Protein AF-H2DL14-F1 (afdb_monomer_lite)

pLDDT: mean 85.04, std 12.96, range [37.72, 96.38]

Structure (mmCIF, N/CA/C/O backbone):
data_AF-H2DL14-F1
#
_entry.id   AF-H2DL14-F1
#
loop_
_atom_site.group_PDB
_atom_site.id
_atom_site.type_symbol
_atom_site.label_atom_id
_atom_site.label_alt_id
_atom_site.label_comp_id
_atom_site.label_asym_id
_atom_site.label_entity_id
_atom_site.label_seq_id
_atom_site.pdbx_PDB_ins_code
_atom_site.Cartn_x
_atom_site.Cartn_y
_atom_site.Cartn_z
_atom_site.occupancy
_atom_site.B_iso_or_equiv
_atom_site.auth_seq_id
_atom_site.auth_comp_id
_atom_site.auth_asym_id
_atom_site.auth_atom_id
_atom_site.pdbx_PDB_model_num
ATOM 1 N N . MET A 1 1 ? -37.046 -3.996 14.262 1.00 37.72 1 MET A N 1
ATOM 2 C CA . MET A 1 1 ? -36.864 -3.381 12.930 1.00 37.72 1 MET A CA 1
ATOM 3 C C . MET A 1 1 ? -35.374 -3.166 12.727 1.00 37.72 1 MET A C 1
ATOM 5 O O . MET A 1 1 ? -34.845 -2.158 13.170 1.00 37.72 1 MET A O 1
ATOM 9 N N . ALA A 1 2 ? -34.679 -4.168 12.187 1.00 39.41 2 ALA A N 1
ATOM 10 C CA . ALA A 1 2 ? -33.264 -4.044 11.854 1.00 39.41 2 ALA A CA 1
ATOM 11 C C . ALA A 1 2 ? -33.164 -3.224 10.565 1.00 39.41 2 ALA A C 1
ATOM 13 O O . ALA A 1 2 ? -33.782 -3.578 9.560 1.00 39.41 2 ALA A O 1
ATOM 14 N N . SER A 1 3 ? -32.478 -2.085 10.639 1.00 42.31 3 SER A N 1
ATOM 15 C CA . SER A 1 3 ? -32.261 -1.216 9.491 1.00 42.31 3 SER A CA 1
ATOM 16 C C . SER A 1 3 ? -31.538 -1.998 8.400 1.00 42.31 3 SER A C 1
ATOM 18 O O . SER A 1 3 ? -30.432 -2.486 8.620 1.00 42.31 3 SER A O 1
ATOM 20 N N . LYS A 1 4 ? -32.156 -2.084 7.220 1.00 43.47 4 LYS A N 1
ATOM 21 C CA . LYS A 1 4 ? -31.470 -2.353 5.954 1.00 43.47 4 LYS A CA 1
ATOM 22 C C . LYS A 1 4 ? -30.590 -1.139 5.614 1.00 43.47 4 LYS A C 1
ATOM 24 O O . LYS A 1 4 ? -30.851 -0.446 4.635 1.00 43.47 4 LYS A O 1
ATOM 29 N N . TYR A 1 5 ? -29.604 -0.838 6.462 1.00 42.19 5 TYR A N 1
ATOM 30 C CA . TYR A 1 5 ? -28.498 0.033 6.081 1.00 42.19 5 TYR A CA 1
ATOM 31 C C . TYR A 1 5 ? -27.717 -0.747 5.022 1.00 42.19 5 TYR A C 1
ATOM 33 O O . TYR A 1 5 ? -27.152 -1.799 5.290 1.00 42.19 5 TYR A O 1
ATOM 41 N N . ASN A 1 6 ? -27.886 -0.273 3.798 1.00 54.28 6 ASN A N 1
ATOM 42 C CA . ASN A 1 6 ? -27.720 -0.932 2.515 1.00 54.28 6 ASN A CA 1
ATOM 43 C C . ASN A 1 6 ? -26.296 -1.480 2.307 1.00 54.28 6 ASN A C 1
ATOM 45 O O . ASN A 1 6 ? -25.347 -0.708 2.195 1.00 54.28 6 ASN A O 1
ATOM 49 N N . ASP A 1 7 ? -26.147 -2.806 2.216 1.00 58.62 7 ASP A N 1
ATOM 50 C CA . ASP A 1 7 ? -24.853 -3.470 1.982 1.00 58.62 7 ASP A CA 1
ATOM 51 C C . ASP A 1 7 ? -24.130 -2.923 0.735 1.00 58.62 7 ASP A C 1
ATOM 53 O O . ASP A 1 7 ? -22.905 -2.815 0.729 1.00 58.62 7 ASP A O 1
ATOM 57 N N . ASN A 1 8 ? -24.879 -2.479 -0.282 1.00 61.00 8 ASN A N 1
ATOM 58 C CA . ASN A 1 8 ? -24.323 -1.857 -1.488 1.00 61.00 8 ASN A CA 1
ATOM 59 C C . ASN A 1 8 ? -23.640 -0.506 -1.221 1.00 61.00 8 ASN A C 1
ATOM 61 O O . ASN A 1 8 ? -22.616 -0.215 -1.837 1.00 61.00 8 ASN A O 1
ATOM 65 N N . ASP A 1 9 ? -24.154 0.301 -0.289 1.00 63.81 9 ASP A N 1
ATOM 66 C CA . ASP A 1 9 ? -23.552 1.601 0.038 1.00 63.81 9 ASP A CA 1
ATOM 67 C C . ASP A 1 9 ? -22.246 1.408 0.825 1.00 63.81 9 ASP A C 1
ATOM 69 O O . ASP A 1 9 ? -21.269 2.122 0.599 1.00 63.81 9 ASP A O 1
ATOM 73 N N . ASN A 1 10 ? -22.188 0.383 1.685 1.00 67.81 10 ASN A N 1
ATOM 74 C CA . ASN A 1 10 ? -20.973 0.011 2.417 1.00 67.81 10 ASN A CA 1
ATOM 75 C C . ASN A 1 10 ? -19.880 -0.537 1.486 1.00 67.81 10 ASN A C 1
ATOM 77 O O . ASN A 1 10 ? -18.701 -0.244 1.692 1.00 67.81 10 ASN A O 1
ATOM 81 N N . ILE A 1 11 ? -20.261 -1.305 0.458 1.00 68.94 11 ILE A N 1
ATOM 82 C CA . ILE A 1 11 ? -19.328 -1.811 -0.558 1.00 68.94 11 ILE A CA 1
ATOM 83 C C . ILE A 1 11 ? -18.742 -0.643 -1.351 1.00 68.94 11 ILE A C 1
ATOM 85 O O . ILE A 1 11 ? -17.527 -0.472 -1.346 1.00 68.94 11 ILE A O 1
ATOM 89 N N . HIS A 1 12 ? -19.574 0.209 -1.956 1.00 71.25 12 HIS A N 1
ATOM 90 C CA . HIS A 1 12 ? -19.084 1.341 -2.751 1.00 71.25 12 HIS A CA 1
ATOM 91 C C . HIS A 1 12 ? -18.212 2.308 -1.940 1.00 71.25 12 HIS A C 1
ATOM 93 O O . HIS A 1 12 ? -17.231 2.848 -2.457 1.00 71.25 12 HIS A O 1
ATOM 99 N N . PHE A 1 13 ? -18.524 2.492 -0.656 1.00 75.44 13 PHE A N 1
ATOM 100 C CA . PHE A 1 13 ? -17.700 3.283 0.248 1.00 75.44 13 PHE A CA 1
ATOM 101 C C . PHE A 1 13 ? -16.328 2.638 0.496 1.00 75.44 13 PHE A C 1
ATOM 103 O O . PHE A 1 13 ? -15.306 3.308 0.355 1.00 75.44 13 PHE A O 1
ATOM 110 N N . ALA A 1 14 ? -16.282 1.333 0.784 1.00 81.81 14 ALA A N 1
ATOM 111 C CA . ALA A 1 14 ? -15.029 0.604 0.973 1.00 81.81 14 ALA A CA 1
ATOM 112 C C . ALA A 1 14 ? -14.160 0.591 -0.299 1.00 81.81 14 ALA A C 1
ATOM 114 O O . ALA A 1 14 ? -12.936 0.698 -0.211 1.00 81.81 14 ALA A O 1
ATOM 115 N N . GLU A 1 15 ? -14.770 0.503 -1.483 1.00 86.25 15 GLU A N 1
ATOM 116 C CA . GLU A 1 15 ? -14.064 0.548 -2.770 1.00 86.25 15 GLU A CA 1
ATOM 117 C C . GLU A 1 15 ? -13.415 1.917 -3.020 1.00 86.25 15 GLU A C 1
ATOM 119 O O . GLU A 1 15 ? -12.229 1.991 -3.356 1.00 86.25 15 GLU A O 1
ATOM 124 N N . ALA A 1 16 ? -14.168 3.001 -2.805 1.00 87.00 16 ALA A N 1
ATOM 125 C CA . ALA A 1 16 ? -13.663 4.363 -2.945 1.00 87.00 16 ALA A CA 1
ATOM 126 C C . ALA A 1 16 ? -12.543 4.655 -1.934 1.00 87.00 16 ALA A C 1
ATOM 128 O O . ALA A 1 16 ? -11.479 5.145 -2.314 1.00 87.00 16 ALA A O 1
ATOM 129 N N . GLU A 1 17 ? -12.746 4.295 -0.664 1.00 89.62 17 GLU A N 1
ATOM 130 C CA . GLU A 1 17 ? -11.727 4.439 0.377 1.00 89.62 17 GLU A CA 1
ATOM 131 C C . GLU A 1 17 ? -10.463 3.628 0.072 1.00 89.62 17 GLU A C 1
ATOM 133 O O . GLU A 1 17 ? -9.365 4.125 0.293 1.00 89.62 17 GLU A O 1
ATOM 138 N N . SER A 1 18 ? -10.584 2.425 -0.495 1.00 91.88 18 SER A N 1
ATOM 139 C CA . SER A 1 18 ? -9.412 1.624 -0.880 1.00 91.88 18 SER A CA 1
ATOM 140 C C . SER A 1 18 ? -8.558 2.334 -1.930 1.00 91.88 18 SER A C 1
ATOM 142 O O . SER A 1 18 ? -7.332 2.334 -1.835 1.00 91.88 18 SER A O 1
ATOM 144 N N . ASN A 1 19 ? -9.193 2.956 -2.930 1.00 91.06 19 ASN A N 1
ATOM 145 C CA . ASN A 1 19 ? -8.476 3.716 -3.950 1.00 91.06 19 ASN A CA 1
ATOM 146 C C . ASN A 1 19 ? -7.831 4.982 -3.365 1.00 91.06 19 ASN A C 1
ATOM 148 O O . ASN A 1 19 ? -6.684 5.288 -3.681 1.00 91.06 19 ASN A O 1
ATOM 152 N N . TYR A 1 20 ? -8.541 5.693 -2.488 1.00 91.69 20 TYR A N 1
ATOM 153 C CA . TYR A 1 20 ? -8.001 6.867 -1.803 1.00 91.69 20 TYR A CA 1
ATOM 154 C C . TYR A 1 20 ? -6.807 6.532 -0.907 1.00 91.69 20 TYR A C 1
ATOM 156 O O . TYR A 1 20 ? -5.803 7.237 -0.940 1.00 91.69 20 TYR A O 1
ATOM 164 N N . LEU A 1 21 ? -6.887 5.436 -0.153 1.00 93.12 21 LEU A N 1
ATOM 165 C CA . LEU A 1 21 ? -5.801 4.962 0.696 1.00 93.12 21 LEU A CA 1
ATOM 166 C C . LEU A 1 21 ? -4.574 4.561 -0.132 1.00 93.12 21 LEU A C 1
ATOM 168 O O . LEU A 1 21 ? -3.455 4.942 0.201 1.00 93.12 21 LEU A O 1
ATOM 172 N N . LEU A 1 22 ? -4.786 3.821 -1.226 1.00 94.06 22 LEU A N 1
ATOM 173 C CA . LEU A 1 22 ? -3.729 3.438 -2.163 1.00 94.06 22 LEU A CA 1
ATOM 174 C C . LEU A 1 22 ? -2.988 4.668 -2.705 1.00 94.06 22 LEU A C 1
ATOM 176 O O . LEU A 1 22 ? -1.760 4.699 -2.689 1.00 94.06 22 LEU A O 1
ATOM 180 N N . GLN A 1 23 ? -3.733 5.672 -3.174 1.00 92.44 23 GLN A N 1
ATOM 181 C CA . GLN A 1 23 ? -3.162 6.911 -3.705 1.00 92.44 23 GLN A CA 1
ATOM 182 C C . GLN A 1 23 ? -2.403 7.696 -2.633 1.00 92.44 23 GLN A C 1
ATOM 184 O O . GLN A 1 23 ? -1.305 8.168 -2.909 1.00 92.44 23 GLN A O 1
ATOM 189 N N . GLU A 1 24 ? -2.957 7.793 -1.422 1.00 93.12 24 GLU A N 1
ATOM 190 C CA . GLU A 1 24 ? -2.337 8.529 -0.317 1.00 93.12 24 GLU A CA 1
ATOM 191 C C . GLU A 1 24 ? -1.003 7.913 0.103 1.00 93.12 24 GLU A C 1
ATOM 193 O O . GLU A 1 24 ? -0.010 8.618 0.232 1.00 93.12 24 GLU A O 1
ATOM 198 N N . ILE A 1 25 ? -0.947 6.588 0.261 1.00 95.00 25 ILE A N 1
ATOM 199 C CA . ILE A 1 25 ? 0.297 5.907 0.642 1.00 95.00 25 ILE A CA 1
ATOM 200 C C . ILE A 1 25 ? 1.361 6.088 -0.446 1.00 95.00 25 ILE A C 1
ATOM 202 O O . ILE A 1 25 ? 2.508 6.391 -0.136 1.00 95.00 25 ILE A O 1
ATOM 206 N N . PHE A 1 26 ? 0.987 5.959 -1.722 1.00 94.75 26 PHE A N 1
ATOM 207 C CA . PHE A 1 26 ? 1.911 6.205 -2.833 1.00 94.75 26 PHE A CA 1
ATOM 208 C C . PHE A 1 26 ? 2.422 7.650 -2.848 1.00 94.75 26 PHE A C 1
ATOM 210 O O . PHE A 1 26 ? 3.597 7.876 -3.124 1.00 94.75 26 PHE A O 1
ATOM 217 N N . HIS A 1 27 ? 1.557 8.616 -2.538 1.00 92.69 27 HIS A N 1
ATOM 218 C CA . HIS A 1 27 ? 1.933 10.021 -2.439 1.00 92.69 27 HIS A CA 1
ATOM 219 C C . HIS A 1 27 ? 2.933 10.257 -1.299 1.00 92.69 27 HIS A C 1
ATOM 221 O O . HIS A 1 27 ? 3.991 10.829 -1.544 1.00 92.69 27 HIS A O 1
ATOM 227 N N . ILE A 1 28 ? 2.650 9.747 -0.093 1.00 93.12 28 ILE A N 1
ATOM 228 C CA . ILE A 1 28 ? 3.535 9.858 1.080 1.00 93.12 28 ILE A CA 1
ATOM 229 C C . ILE A 1 28 ? 4.919 9.262 0.787 1.00 93.12 28 ILE A C 1
ATOM 231 O O . ILE A 1 28 ? 5.936 9.892 1.077 1.00 93.12 28 ILE A O 1
ATOM 235 N N . GLU A 1 29 ? 4.977 8.067 0.197 1.00 95.12 29 GLU A N 1
ATOM 236 C CA . GLU A 1 29 ? 6.251 7.414 -0.126 1.00 95.12 29 GLU A CA 1
ATOM 237 C C . GLU A 1 29 ? 7.038 8.184 -1.199 1.00 95.12 29 GLU A C 1
ATOM 239 O O . GLU A 1 29 ? 8.254 8.330 -1.084 1.00 95.12 29 GLU A O 1
ATOM 244 N N . ALA A 1 30 ? 6.354 8.741 -2.203 1.00 94.81 30 ALA A N 1
ATOM 245 C CA . ALA A 1 30 ? 6.985 9.571 -3.225 1.00 94.81 30 ALA A CA 1
ATOM 246 C C . ALA A 1 30 ? 7.523 10.897 -2.662 1.00 94.81 30 ALA A C 1
ATOM 248 O O . ALA A 1 30 ? 8.634 11.305 -3.004 1.00 94.81 30 ALA A O 1
ATOM 249 N N . GLU A 1 31 ? 6.785 11.560 -1.766 1.00 93.56 31 GLU A N 1
ATOM 250 C CA . GLU A 1 31 ? 7.278 12.745 -1.053 1.00 93.56 31 GLU A CA 1
ATOM 251 C C . GLU A 1 31 ? 8.502 12.421 -0.188 1.00 93.56 31 GLU A C 1
ATOM 253 O O . GLU A 1 31 ? 9.448 13.216 -0.122 1.00 93.56 31 GLU A O 1
ATOM 258 N N . ASN A 1 32 ? 8.506 11.252 0.461 1.00 94.12 32 ASN A N 1
ATOM 259 C CA . ASN A 1 32 ? 9.637 10.788 1.257 1.00 94.12 32 ASN A CA 1
ATOM 260 C C . ASN A 1 32 ? 10.873 10.546 0.378 1.00 94.12 32 ASN A C 1
ATOM 262 O O . ASN A 1 32 ? 11.946 11.060 0.686 1.00 94.12 32 ASN A O 1
ATOM 266 N N . ASP A 1 33 ? 10.722 9.849 -0.751 1.00 95.75 33 ASP A N 1
ATOM 267 C CA . ASP A 1 33 ? 11.807 9.614 -1.710 1.00 95.75 33 ASP A CA 1
ATOM 268 C C . ASP A 1 33 ? 12.400 10.937 -2.232 1.00 95.75 33 ASP A C 1
ATOM 270 O O . ASP A 1 33 ? 13.618 11.127 -2.182 1.00 95.75 33 ASP A O 1
ATOM 274 N N . ILE A 1 34 ? 11.559 11.906 -2.619 1.00 95.50 34 ILE A N 1
ATOM 275 C CA . ILE A 1 34 ? 12.023 13.244 -3.027 1.00 95.50 34 ILE A CA 1
ATOM 276 C C . ILE A 1 34 ? 12.778 13.944 -1.894 1.00 95.50 34 ILE A C 1
ATOM 278 O O . ILE A 1 34 ? 13.866 14.478 -2.116 1.00 95.50 34 ILE A O 1
ATOM 282 N N . SER A 1 35 ? 12.235 13.924 -0.675 1.00 95.00 35 SER A N 1
ATOM 283 C CA . SER A 1 35 ? 12.845 14.577 0.491 1.00 95.00 35 SER A CA 1
ATOM 284 C C . SER A 1 35 ? 14.203 13.971 0.854 1.00 95.00 35 SER A C 1
ATOM 286 O O . SER A 1 35 ? 15.104 14.689 1.286 1.00 95.00 35 SER A O 1
ATOM 288 N N . GLN A 1 36 ? 14.368 12.661 0.650 1.00 94.44 36 GLN A N 1
ATOM 289 C CA . GLN A 1 36 ? 15.621 11.933 0.867 1.00 94.44 36 GLN A CA 1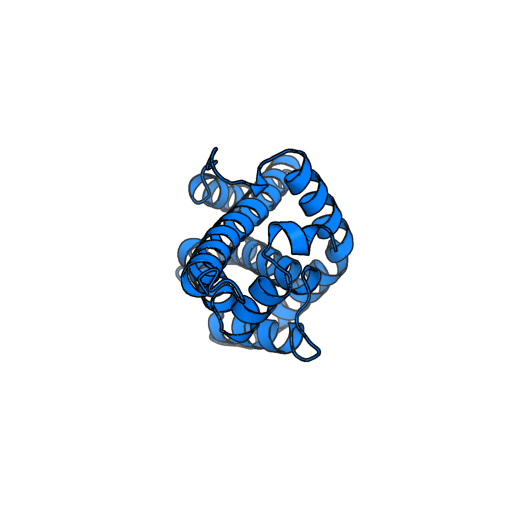
ATOM 290 C C . GLN A 1 36 ? 16.554 11.945 -0.352 1.00 94.44 36 GLN A C 1
ATOM 292 O O . GLN A 1 36 ? 17.628 11.345 -0.309 1.00 94.44 36 GLN A O 1
ATOM 297 N N . ASN A 1 37 ? 16.176 12.632 -1.435 1.00 94.12 37 ASN A N 1
ATOM 298 C CA . ASN A 1 37 ? 16.913 12.664 -2.695 1.00 94.12 37 ASN A CA 1
ATOM 299 C C . ASN A 1 37 ? 17.164 11.259 -3.293 1.00 94.12 37 ASN A C 1
ATOM 301 O O . ASN A 1 37 ? 18.208 10.998 -3.898 1.00 94.12 37 ASN A O 1
ATOM 305 N N . ASN A 1 38 ? 16.194 10.359 -3.124 1.00 92.31 38 ASN A N 1
ATOM 306 C CA . ASN A 1 38 ? 16.192 8.982 -3.608 1.00 92.31 38 ASN A CA 1
ATOM 307 C C . ASN A 1 38 ? 15.112 8.802 -4.677 1.00 92.31 38 ASN A C 1
ATOM 309 O O . ASN A 1 38 ? 14.077 9.453 -4.628 1.00 92.31 38 ASN A O 1
ATOM 313 N N . ASN A 1 39 ? 15.340 7.908 -5.649 1.00 92.44 39 ASN A N 1
ATOM 314 C CA . ASN A 1 39 ? 14.322 7.492 -6.628 1.00 92.44 39 ASN A CA 1
ATOM 315 C C . ASN A 1 39 ? 13.527 8.661 -7.266 1.00 92.44 39 ASN A C 1
ATOM 317 O O . ASN A 1 39 ? 12.330 8.535 -7.504 1.00 92.44 39 ASN A O 1
ATOM 321 N N . LEU A 1 40 ? 14.190 9.790 -7.552 1.00 94.56 40 LEU A N 1
ATOM 322 C CA . LEU A 1 40 ? 13.529 11.048 -7.937 1.00 94.56 40 LEU A CA 1
ATOM 323 C C . LEU A 1 40 ? 12.582 10.893 -9.134 1.00 94.56 40 LEU A C 1
ATOM 325 O O . LEU A 1 40 ? 11.414 11.247 -9.056 1.00 94.56 40 LEU A O 1
ATOM 329 N N . GLU A 1 41 ? 13.080 10.308 -10.226 1.00 94.06 41 GLU A N 1
ATOM 330 C CA . GLU A 1 41 ? 12.317 10.111 -11.464 1.00 94.06 41 GLU A CA 1
ATOM 331 C C . GLU A 1 41 ? 11.020 9.301 -11.240 1.00 94.06 41 GLU A C 1
ATOM 333 O O . GLU A 1 41 ? 9.942 9.797 -11.577 1.00 94.06 41 GLU A O 1
ATOM 338 N N . PRO A 1 42 ? 11.044 8.085 -10.655 1.00 93.75 42 PRO A N 1
ATOM 339 C CA . PRO A 1 42 ? 9.805 7.364 -10.391 1.00 93.75 42 PRO A CA 1
ATOM 340 C C . PRO A 1 42 ? 8.925 8.051 -9.338 1.00 93.75 42 PRO A C 1
ATOM 342 O O . PRO A 1 42 ? 7.706 8.006 -9.488 1.00 93.75 42 PRO A O 1
ATOM 345 N N . ALA A 1 43 ? 9.484 8.723 -8.328 1.00 94.81 43 ALA A N 1
ATOM 346 C CA . ALA A 1 43 ? 8.689 9.478 -7.359 1.00 94.81 43 ALA A CA 1
ATOM 347 C C . ALA A 1 43 ? 7.901 10.620 -8.031 1.00 94.81 43 ALA A C 1
ATOM 349 O O . ALA A 1 43 ? 6.698 10.752 -7.813 1.00 94.81 43 ALA A O 1
ATOM 350 N N . GLU A 1 44 ? 8.524 11.382 -8.935 1.00 93.31 44 GLU A N 1
ATOM 351 C CA . GLU A 1 44 ? 7.852 12.421 -9.730 1.00 93.31 44 GLU A CA 1
ATOM 352 C C . GLU A 1 44 ? 6.731 11.850 -10.614 1.00 93.31 44 GLU A C 1
ATOM 354 O O . GLU A 1 44 ? 5.655 12.451 -10.735 1.00 93.31 44 GLU A O 1
ATOM 359 N N . ILE A 1 45 ? 6.947 10.665 -11.202 1.00 92.94 45 ILE A N 1
ATOM 360 C CA . ILE A 1 45 ? 5.911 9.948 -11.962 1.00 92.94 45 ILE A CA 1
ATOM 361 C C . ILE A 1 45 ? 4.727 9.604 -11.054 1.00 92.94 45 ILE A C 1
ATOM 363 O O . ILE A 1 45 ? 3.578 9.806 -11.455 1.00 92.94 45 ILE A O 1
ATOM 367 N N . VAL A 1 46 ? 4.987 9.105 -9.840 1.00 93.62 46 VAL A N 1
ATOM 368 C CA . VAL A 1 46 ? 3.931 8.796 -8.869 1.00 93.62 46 VAL A CA 1
ATOM 369 C C . VAL A 1 46 ? 3.173 10.056 -8.480 1.00 93.62 46 VAL A C 1
ATOM 371 O O . VAL A 1 46 ? 1.956 10.065 -8.630 1.00 93.62 46 VAL A O 1
ATOM 374 N N . LEU A 1 47 ? 3.851 11.138 -8.087 1.00 91.75 47 LEU A N 1
ATOM 375 C CA . LEU A 1 47 ? 3.182 12.389 -7.711 1.00 91.75 47 LEU A CA 1
ATOM 376 C C . LEU A 1 47 ? 2.315 12.957 -8.840 1.00 91.75 47 LEU A C 1
ATOM 378 O O . LEU A 1 47 ? 1.223 13.469 -8.590 1.00 91.75 47 LEU A O 1
ATOM 382 N N . SER A 1 48 ? 2.769 12.820 -10.088 1.00 89.56 48 SER A N 1
ATOM 383 C CA . SER A 1 48 ? 1.997 13.216 -11.270 1.00 89.56 48 SER A CA 1
ATOM 384 C C . SER A 1 48 ? 0.760 12.333 -11.481 1.00 89.56 48 SER A C 1
ATOM 386 O O . SER A 1 48 ? -0.281 12.818 -11.925 1.00 89.56 48 SER A O 1
ATOM 388 N N . ALA A 1 49 ? 0.855 11.040 -11.162 1.00 86.81 49 ALA A N 1
ATOM 389 C CA . ALA A 1 49 ? -0.216 10.059 -11.338 1.00 86.81 49 ALA A CA 1
ATOM 390 C C . ALA A 1 49 ? -1.224 10.028 -10.174 1.00 86.81 49 ALA A C 1
ATOM 392 O O . ALA A 1 49 ? -2.391 9.699 -10.390 1.00 86.81 49 ALA A O 1
ATOM 393 N N . THR A 1 50 ? -0.801 10.373 -8.957 1.00 82.62 50 THR A N 1
ATOM 394 C CA . THR A 1 50 ? -1.621 10.357 -7.735 1.00 82.62 50 THR A CA 1
ATOM 395 C C . THR A 1 50 ? -2.069 11.752 -7.309 1.00 82.62 50 THR A C 1
ATOM 397 O O . THR A 1 50 ? -2.352 11.947 -6.130 1.00 82.62 50 THR A O 1
ATOM 400 N N . ALA A 1 51 ? -2.094 12.708 -8.250 1.00 62.31 51 ALA A N 1
ATOM 401 C CA . ALA A 1 51 ? -2.327 14.138 -8.035 1.00 62.31 51 ALA A CA 1
ATOM 402 C C . ALA A 1 51 ? -3.246 14.435 -6.840 1.00 62.31 51 ALA A C 1
ATOM 404 O O . ALA A 1 51 ? -4.314 13.831 -6.736 1.00 62.31 51 ALA A O 1
ATOM 405 N N . ILE A 1 52 ? -2.835 15.386 -5.985 1.00 61.06 52 ILE A N 1
ATOM 406 C CA . ILE A 1 52 ? -3.491 15.738 -4.714 1.00 61.06 52 ILE A CA 1
ATOM 407 C C . ILE A 1 52 ? -5.001 15.852 -4.921 1.00 61.06 52 ILE A C 1
ATOM 409 O O . ILE A 1 52 ? -5.525 16.870 -5.382 1.00 61.06 52 ILE A O 1
ATOM 413 N N . ASN A 1 53 ? -5.717 14.792 -4.562 1.00 69.88 53 ASN A N 1
ATOM 414 C CA . ASN A 1 53 ? -7.158 14.841 -4.513 1.00 69.88 53 ASN A CA 1
ATOM 415 C C . ASN A 1 53 ? -7.504 15.513 -3.191 1.00 69.88 53 ASN A C 1
ATOM 417 O O . ASN A 1 53 ? -7.453 14.893 -2.133 1.00 69.88 53 ASN A O 1
ATOM 421 N N . THR A 1 54 ? -7.836 16.799 -3.240 1.00 68.25 54 THR A N 1
ATOM 422 C CA . THR A 1 54 ? -8.215 17.571 -2.049 1.00 68.25 54 THR A CA 1
ATOM 423 C C . THR A 1 54 ? -9.446 16.997 -1.342 1.00 68.25 54 THR A C 1
ATOM 425 O O . THR A 1 54 ? -9.653 17.282 -0.167 1.00 68.25 54 THR A O 1
ATOM 428 N N . ASN A 1 55 ? -10.217 16.135 -2.015 1.00 77.62 55 ASN A N 1
ATOM 429 C CA . ASN A 1 55 ? -11.336 15.395 -1.434 1.00 77.62 55 ASN A CA 1
ATOM 430 C C . ASN A 1 55 ? -10.940 14.012 -0.880 1.00 77.62 55 ASN A C 1
ATOM 432 O O . ASN A 1 55 ? -11.820 13.280 -0.426 1.00 77.62 55 ASN A O 1
ATOM 436 N N . ASN A 1 56 ? -9.658 13.626 -0.926 1.00 83.75 56 ASN A N 1
ATOM 437 C CA . ASN A 1 56 ? -9.177 12.389 -0.315 1.00 83.75 56 ASN A CA 1
ATOM 438 C C . ASN A 1 56 ? -9.314 12.502 1.209 1.00 83.75 56 ASN A C 1
ATOM 440 O O . ASN A 1 56 ? -8.604 13.292 1.819 1.00 83.75 56 ASN A O 1
ATOM 444 N N . PRO A 1 57 ? -10.173 11.712 1.869 1.00 84.88 57 PRO A N 1
ATOM 445 C CA . PRO A 1 57 ? -10.360 11.846 3.306 1.00 84.88 57 PRO A CA 1
ATOM 446 C C . PRO A 1 57 ? -9.123 11.458 4.133 1.00 84.88 57 PRO A C 1
ATOM 448 O O . PRO A 1 57 ? -9.073 11.811 5.309 1.00 84.88 57 PRO A O 1
ATOM 451 N N . PHE A 1 58 ? -8.157 10.736 3.553 1.00 87.62 58 PHE A N 1
ATOM 452 C CA . PHE A 1 58 ? -6.922 10.336 4.231 1.00 87.62 58 PHE A CA 1
ATOM 453 C C . PHE A 1 58 ? -5.839 11.423 4.220 1.00 87.62 58 PHE A C 1
ATOM 455 O O . PHE A 1 58 ? -4.875 11.293 4.967 1.00 87.62 58 PHE A O 1
ATOM 462 N N . ASN A 1 59 ? -6.033 12.512 3.463 1.00 81.69 59 ASN A N 1
ATOM 463 C CA . ASN A 1 59 ? -5.127 13.666 3.459 1.00 81.69 59 ASN A CA 1
ATOM 464 C C . ASN A 1 59 ? -5.295 14.576 4.693 1.00 81.69 59 ASN A C 1
ATOM 466 O O . ASN A 1 59 ? -4.532 15.527 4.877 1.00 81.69 59 ASN A O 1
ATOM 470 N N . SER A 1 60 ? -6.317 14.334 5.528 1.00 84.50 60 SER A N 1
ATOM 471 C CA . SER A 1 60 ? -6.500 15.110 6.752 1.00 84.50 60 SER A CA 1
ATOM 472 C C . SER A 1 60 ? -5.347 14.824 7.713 1.00 84.50 60 SER A C 1
ATOM 474 O O . SER A 1 60 ? -4.832 13.706 7.754 1.00 84.50 60 SER A O 1
ATOM 476 N N . SER A 1 61 ? -4.958 15.818 8.518 1.00 83.38 61 SER A N 1
ATOM 477 C CA . SER A 1 61 ? -3.793 15.694 9.404 1.00 83.38 61 SER A CA 1
ATOM 478 C C . SER A 1 61 ? -3.866 14.463 10.314 1.00 83.38 61 SER A C 1
ATOM 480 O O . SER A 1 61 ? -2.865 13.795 10.523 1.00 83.38 61 SER A O 1
ATOM 482 N N . GLU A 1 62 ? -5.060 14.111 10.796 1.00 91.62 62 GLU A N 1
ATOM 483 C CA . GLU A 1 62 ? -5.268 12.958 11.678 1.00 91.62 62 GLU A CA 1
ATOM 484 C C . GLU A 1 62 ? -4.952 11.616 10.992 1.00 91.62 62 GLU A C 1
ATOM 486 O O . GLU A 1 62 ? -4.218 10.792 11.543 1.00 91.62 62 GLU A O 1
ATOM 491 N N . TYR A 1 63 ? -5.481 11.386 9.783 1.00 91.31 63 TYR A N 1
ATOM 492 C CA . TYR A 1 63 ? -5.229 10.146 9.040 1.00 91.31 63 TYR A CA 1
ATOM 493 C C . TYR A 1 63 ? -3.810 10.111 8.477 1.00 91.31 63 TYR A C 1
ATOM 495 O O . TYR A 1 63 ? -3.171 9.062 8.542 1.00 91.31 63 TYR A O 1
ATOM 503 N N . ALA A 1 64 ? -3.295 11.242 7.991 1.00 87.44 64 ALA A N 1
ATOM 504 C CA . ALA A 1 64 ? -1.931 11.351 7.490 1.00 87.44 64 ALA A CA 1
ATOM 505 C C . ALA A 1 64 ? -0.901 11.023 8.585 1.00 87.44 64 ALA A C 1
ATOM 507 O O . ALA A 1 64 ? 0.003 10.215 8.362 1.00 87.44 64 ALA A O 1
ATOM 508 N N . ASP A 1 65 ? -1.064 11.569 9.795 1.00 91.38 65 ASP A N 1
ATOM 509 C CA . ASP A 1 65 ? -0.185 11.270 10.931 1.00 91.38 65 ASP A CA 1
ATOM 510 C C . ASP A 1 65 ? -0.293 9.799 11.354 1.00 91.38 65 ASP A C 1
ATOM 512 O O . ASP A 1 65 ? 0.715 9.147 11.647 1.00 91.38 65 ASP A O 1
ATOM 516 N N . ARG A 1 66 ? -1.509 9.234 11.339 1.00 94.38 66 ARG A N 1
ATOM 517 C CA . ARG A 1 66 ? -1.706 7.814 11.649 1.00 94.38 66 ARG A CA 1
ATOM 518 C C . ARG A 1 66 ? -1.049 6.905 10.614 1.00 94.38 66 ARG A C 1
ATOM 520 O O . ARG A 1 66 ? -0.408 5.933 11.009 1.00 94.38 66 ARG A O 1
ATOM 527 N N . LEU A 1 67 ? -1.175 7.217 9.325 1.00 93.81 67 LEU A N 1
ATOM 528 C CA . LEU A 1 67 ? -0.524 6.472 8.250 1.00 93.81 67 LEU A CA 1
ATOM 529 C C . LEU A 1 67 ? 0.992 6.529 8.390 1.00 93.81 67 LEU A C 1
ATOM 531 O O . LEU A 1 67 ? 1.618 5.476 8.412 1.00 93.81 67 LEU A O 1
ATOM 535 N N . LYS A 1 68 ? 1.573 7.717 8.595 1.00 91.88 68 LYS A N 1
ATOM 536 C CA . LYS A 1 68 ? 3.017 7.876 8.837 1.00 91.88 68 LYS A CA 1
ATOM 537 C C . LYS A 1 68 ? 3.503 7.026 10.008 1.00 91.88 68 LYS A C 1
ATOM 539 O O . LYS A 1 68 ? 4.540 6.377 9.902 1.00 91.88 68 LYS A O 1
ATOM 544 N N . LYS A 1 69 ? 2.735 6.972 11.101 1.00 94.56 69 LYS A N 1
ATOM 545 C CA . LYS A 1 69 ? 3.054 6.099 12.235 1.00 94.56 69 LYS A CA 1
ATOM 546 C C . LYS A 1 69 ? 3.041 4.621 11.841 1.00 94.56 69 LYS A C 1
ATOM 548 O O . LYS A 1 69 ? 4.006 3.927 12.126 1.00 94.56 69 LYS A O 1
ATOM 553 N N . ILE A 1 70 ? 1.979 4.142 11.186 1.00 95.06 70 ILE A N 1
ATOM 554 C CA . ILE A 1 70 ? 1.902 2.727 10.792 1.00 95.06 70 ILE A CA 1
ATOM 555 C C . ILE A 1 70 ? 3.023 2.377 9.809 1.00 95.06 70 ILE A C 1
ATOM 557 O O . ILE A 1 70 ? 3.642 1.335 9.968 1.00 95.06 70 ILE A O 1
ATOM 561 N N . LEU A 1 71 ? 3.304 3.245 8.832 1.00 94.44 71 LEU A N 1
ATOM 562 C CA . LEU A 1 71 ? 4.395 3.073 7.870 1.00 94.44 71 LEU A CA 1
ATOM 563 C C . LEU A 1 71 ? 5.746 2.920 8.578 1.00 94.44 71 LEU A C 1
ATOM 565 O O . LEU A 1 71 ? 6.496 2.006 8.250 1.00 94.44 71 LEU A O 1
ATOM 569 N N . SER A 1 72 ? 6.012 3.746 9.594 1.00 94.38 72 SER A N 1
ATOM 570 C CA . SER A 1 72 ? 7.206 3.607 10.433 1.00 94.38 72 SER A CA 1
ATOM 571 C C . SER A 1 72 ? 7.212 2.300 11.234 1.00 94.38 72 SER A C 1
ATOM 573 O O . SER A 1 72 ? 8.254 1.658 11.334 1.00 94.38 72 SER A O 1
ATOM 575 N N . ASP A 1 73 ? 6.062 1.873 11.765 1.00 95.56 73 ASP A N 1
ATOM 576 C CA . ASP A 1 73 ? 5.944 0.634 12.545 1.00 95.56 73 ASP A CA 1
ATOM 577 C C . ASP A 1 73 ? 6.193 -0.632 11.693 1.00 95.56 73 ASP A C 1
ATOM 579 O O . ASP A 1 73 ? 6.570 -1.659 12.252 1.00 95.56 73 ASP A O 1
ATOM 583 N N . VAL A 1 74 ? 5.983 -0.575 10.368 1.00 94.44 74 VAL A N 1
ATOM 584 C CA . VAL A 1 74 ? 6.132 -1.723 9.444 1.00 94.44 74 VAL A CA 1
ATOM 585 C C . VAL A 1 74 ? 7.338 -1.628 8.499 1.00 94.44 74 VAL A C 1
ATOM 587 O O . VAL A 1 74 ? 7.472 -2.436 7.577 1.00 94.44 74 VAL A O 1
ATOM 590 N N . GLU A 1 75 ? 8.200 -0.623 8.674 1.00 92.69 75 GLU A N 1
ATOM 591 C CA . GLU A 1 75 ? 9.306 -0.324 7.752 1.00 92.69 75 GLU A CA 1
ATOM 592 C C . GLU A 1 75 ? 10.229 -1.535 7.549 1.00 92.69 75 GLU A C 1
ATOM 594 O O . GLU A 1 75 ? 10.599 -1.879 6.423 1.00 92.69 75 GLU A O 1
ATOM 599 N N . LYS A 1 76 ? 10.533 -2.245 8.639 1.00 92.81 76 LYS A N 1
ATOM 600 C CA . LYS A 1 76 ? 11.411 -3.415 8.615 1.00 92.81 76 LYS A CA 1
ATOM 601 C C . LYS A 1 76 ? 10.809 -4.569 7.811 1.00 92.81 76 LYS A C 1
ATOM 603 O O . LYS A 1 76 ? 11.502 -5.175 6.995 1.00 92.81 76 LYS A O 1
ATOM 608 N N . GLU A 1 77 ? 9.532 -4.877 8.022 1.00 93.06 77 GLU A N 1
ATOM 609 C CA . GLU A 1 77 ? 8.818 -5.927 7.295 1.00 93.06 77 GLU A CA 1
ATOM 610 C C . GLU A 1 77 ? 8.742 -5.616 5.796 1.00 93.06 77 GLU A C 1
ATOM 612 O O . GLU A 1 77 ? 8.877 -6.520 4.969 1.00 93.06 77 GLU A O 1
ATOM 617 N N . ILE A 1 78 ? 8.565 -4.342 5.434 1.00 90.81 78 ILE A N 1
ATOM 618 C CA . ILE A 1 78 ? 8.580 -3.895 4.037 1.00 90.81 78 ILE A CA 1
ATOM 619 C C . ILE A 1 78 ? 9.942 -4.179 3.402 1.00 90.81 78 ILE A C 1
ATOM 621 O O . ILE A 1 78 ? 10.003 -4.740 2.304 1.00 90.81 78 ILE A O 1
ATOM 625 N N . ASP A 1 79 ? 11.032 -3.819 4.077 1.00 89.25 79 ASP A N 1
ATOM 626 C CA . ASP A 1 79 ? 12.381 -4.014 3.549 1.00 89.25 79 ASP A CA 1
ATOM 627 C C . ASP A 1 79 ? 12.728 -5.501 3.391 1.00 89.25 79 ASP A C 1
ATOM 629 O O . ASP A 1 79 ? 13.287 -5.908 2.368 1.00 89.25 79 ASP A O 1
ATOM 633 N N . GLU A 1 80 ? 12.339 -6.345 4.350 1.00 88.94 80 GLU A N 1
ATOM 634 C CA . GLU A 1 80 ? 12.474 -7.802 4.237 1.00 88.94 80 GLU A CA 1
ATOM 635 C C . GLU A 1 80 ? 11.685 -8.357 3.038 1.00 88.94 80 GLU A C 1
ATOM 637 O O . GLU A 1 80 ? 12.212 -9.170 2.268 1.00 88.94 80 GLU A O 1
ATOM 642 N N . LEU A 1 81 ? 10.451 -7.888 2.829 1.00 86.44 81 LEU A N 1
ATOM 643 C CA . LEU A 1 81 ? 9.602 -8.318 1.717 1.00 86.44 81 LEU A CA 1
ATOM 644 C C . LEU A 1 81 ? 10.189 -7.923 0.355 1.00 86.44 81 LEU A C 1
ATOM 646 O O . LEU A 1 81 ? 10.216 -8.735 -0.572 1.00 86.44 81 LEU A O 1
ATOM 650 N N . VAL A 1 82 ? 10.707 -6.698 0.243 1.00 83.75 82 VAL A N 1
ATOM 651 C CA . VAL A 1 82 ? 11.365 -6.197 -0.971 1.00 83.75 82 VAL A CA 1
ATOM 652 C C . VAL A 1 82 ? 12.628 -6.996 -1.291 1.00 83.75 82 VAL A C 1
ATOM 654 O O . VAL A 1 82 ? 12.813 -7.402 -2.438 1.00 83.75 82 VAL A O 1
ATOM 657 N N . ASN A 1 83 ? 13.467 -7.280 -0.293 1.00 84.31 83 ASN A N 1
ATOM 658 C CA . ASN A 1 83 ? 14.677 -8.085 -0.479 1.00 84.31 83 ASN A CA 1
ATOM 659 C C . ASN A 1 83 ? 14.353 -9.521 -0.928 1.00 84.31 83 ASN A C 1
ATOM 661 O O . ASN A 1 83 ? 15.082 -10.119 -1.722 1.00 84.31 83 ASN A O 1
ATOM 665 N N . ASN A 1 84 ? 13.256 -10.096 -0.429 1.00 82.06 84 ASN A N 1
ATOM 666 C CA . ASN A 1 84 ? 12.791 -11.413 -0.862 1.00 82.06 84 ASN A CA 1
ATOM 667 C C . ASN A 1 84 ? 12.253 -11.391 -2.296 1.00 82.06 84 ASN A C 1
ATOM 669 O O . ASN A 1 84 ? 12.520 -12.321 -3.058 1.00 82.06 84 ASN A O 1
ATOM 673 N N . PHE A 1 85 ? 11.547 -10.329 -2.689 1.00 77.75 85 PHE A N 1
ATOM 674 C CA . PHE A 1 85 ? 11.055 -10.173 -4.054 1.00 77.75 85 PHE A CA 1
ATOM 675 C C . PHE A 1 85 ? 12.172 -10.116 -5.090 1.00 77.75 85 PHE A C 1
ATOM 677 O O . PHE A 1 85 ? 12.052 -10.765 -6.123 1.00 77.75 85 PHE A O 1
ATOM 684 N N . GLU A 1 86 ? 13.261 -9.394 -4.820 1.00 74.38 86 GLU A N 1
ATOM 685 C CA . GLU A 1 86 ? 14.400 -9.304 -5.747 1.00 74.38 86 GLU A CA 1
ATOM 686 C C . GLU A 1 86 ? 14.995 -10.680 -6.057 1.00 74.38 86 GLU A C 1
ATOM 688 O O . GLU A 1 86 ? 15.180 -11.041 -7.217 1.00 74.38 86 GLU A O 1
ATOM 693 N N . LYS A 1 87 ? 15.172 -11.514 -5.029 1.00 73.38 87 LYS A N 1
ATOM 694 C CA . LYS A 1 87 ? 15.626 -12.902 -5.208 1.00 73.38 87 LYS A CA 1
ATOM 695 C C . LYS A 1 87 ? 14.647 -13.726 -6.057 1.00 73.38 87 LYS A C 1
ATOM 697 O O . LYS A 1 87 ? 15.052 -14.618 -6.804 1.00 73.38 87 LYS A O 1
ATOM 702 N N . MET A 1 88 ? 13.345 -13.457 -5.939 1.00 67.38 88 MET A N 1
ATOM 703 C CA . MET A 1 88 ? 12.315 -14.148 -6.718 1.00 67.38 88 MET A CA 1
ATOM 704 C C . MET A 1 88 ? 12.249 -13.658 -8.169 1.00 67.38 88 MET A C 1
ATOM 706 O O . MET A 1 88 ? 12.073 -14.471 -9.070 1.00 67.38 88 MET A O 1
ATOM 710 N N . THR A 1 89 ? 12.393 -12.363 -8.446 1.00 64.94 89 THR A N 1
ATOM 711 C CA . THR A 1 89 ? 12.332 -11.842 -9.823 1.00 64.94 89 THR A CA 1
ATOM 712 C C . THR A 1 89 ? 13.550 -12.227 -10.654 1.00 64.94 89 THR A C 1
ATOM 714 O O . THR A 1 89 ? 13.400 -12.468 -11.847 1.00 64.94 89 THR A O 1
ATOM 717 N N . GLU A 1 90 ? 14.722 -12.398 -10.041 1.00 63.91 90 GLU A N 1
ATOM 718 C CA . GLU A 1 90 ? 15.901 -12.966 -10.712 1.00 63.91 90 GLU A CA 1
ATOM 719 C C . GLU A 1 90 ? 15.673 -14.405 -11.204 1.00 63.91 90 GLU A C 1
ATOM 721 O O . GLU A 1 90 ? 16.278 -14.844 -12.183 1.00 63.91 90 GLU A O 1
ATOM 726 N N . THR A 1 91 ? 14.777 -15.145 -10.545 1.00 54.03 91 THR A N 1
ATOM 727 C CA . THR A 1 91 ? 14.476 -16.549 -10.856 1.00 54.03 91 THR A CA 1
ATOM 728 C C . THR A 1 91 ? 13.192 -16.738 -11.675 1.00 54.03 91 THR A C 1
ATOM 730 O O . THR A 1 91 ? 12.985 -17.816 -12.231 1.00 54.03 91 THR A O 1
ATOM 733 N N . HIS A 1 92 ? 12.326 -15.722 -11.774 1.00 49.88 92 HIS A N 1
ATOM 734 C CA . HIS A 1 92 ? 10.986 -15.825 -12.366 1.00 49.88 92 HIS A CA 1
ATOM 735 C C . HIS A 1 92 ? 10.836 -14.954 -13.625 1.00 49.88 92 HIS A C 1
ATOM 737 O O . HIS A 1 92 ? 11.136 -13.768 -13.629 1.00 49.88 92 HIS A O 1
ATOM 743 N N . GLN A 1 93 ? 10.265 -15.520 -14.694 1.00 58.53 93 GLN A N 1
ATOM 744 C CA . GLN A 1 93 ? 10.052 -14.837 -15.984 1.00 58.53 93 GLN A CA 1
ATOM 745 C C . GLN A 1 93 ? 8.897 -13.811 -16.001 1.00 58.53 93 GLN A C 1
ATOM 747 O O . GLN A 1 93 ? 8.734 -13.110 -16.999 1.00 58.53 93 GLN A O 1
ATOM 752 N N . ASN A 1 94 ? 8.072 -13.722 -14.946 1.00 71.62 94 ASN A N 1
ATOM 753 C CA . ASN A 1 94 ? 6.870 -12.877 -14.923 1.00 71.62 94 ASN A CA 1
ATOM 754 C C . ASN A 1 94 ? 6.659 -12.188 -13.564 1.00 71.62 94 ASN A C 1
ATOM 756 O O . ASN A 1 94 ? 6.327 -12.838 -12.572 1.00 71.62 94 ASN A O 1
ATOM 760 N N . ALA A 1 95 ? 6.760 -10.859 -13.550 1.00 70.94 95 ALA A N 1
ATOM 761 C CA . ALA A 1 95 ? 6.656 -10.040 -12.347 1.00 70.94 95 ALA A CA 1
ATOM 762 C C . ALA A 1 95 ? 5.252 -10.032 -11.702 1.00 70.94 95 ALA A C 1
ATOM 764 O O . ALA A 1 95 ? 5.143 -9.907 -10.484 1.00 70.94 95 ALA A O 1
ATOM 765 N N . TYR A 1 96 ? 4.178 -10.255 -12.475 1.00 76.88 96 TYR A N 1
ATOM 766 C CA . TYR A 1 96 ? 2.832 -10.415 -11.907 1.00 76.88 96 TYR A CA 1
ATOM 767 C C . TYR A 1 96 ? 2.717 -11.690 -11.064 1.00 76.88 96 TYR A C 1
ATOM 769 O O . TYR A 1 96 ? 2.155 -11.667 -9.972 1.00 76.88 96 TYR A O 1
ATOM 777 N N . ASN A 1 97 ? 3.290 -12.801 -11.535 1.00 79.69 97 ASN A N 1
ATOM 778 C CA . ASN A 1 97 ? 3.261 -14.058 -10.787 1.00 79.69 97 ASN A CA 1
ATOM 779 C C . ASN A 1 97 ? 4.056 -13.936 -9.481 1.00 79.69 97 ASN A C 1
ATOM 781 O O . ASN A 1 97 ? 3.604 -14.426 -8.449 1.00 79.69 97 ASN A O 1
ATOM 785 N N . SER A 1 98 ? 5.192 -13.232 -9.511 1.00 78.56 98 SER A N 1
ATOM 786 C CA . SER A 1 98 ? 5.967 -12.923 -8.306 1.00 78.56 98 SER A CA 1
ATOM 787 C C . SER A 1 98 ? 5.173 -12.050 -7.323 1.00 78.56 98 SER A C 1
ATOM 789 O O . SER A 1 98 ? 5.161 -12.346 -6.131 1.00 78.56 98 SER A O 1
ATOM 791 N N . PHE A 1 99 ? 4.442 -11.034 -7.804 1.00 82.38 99 PHE A N 1
ATOM 792 C CA . PHE A 1 99 ? 3.535 -10.237 -6.965 1.00 82.38 99 PHE A CA 1
ATOM 793 C C . PHE A 1 99 ? 2.463 -11.108 -6.295 1.00 82.38 99 PHE A C 1
ATOM 795 O O . PHE A 1 99 ? 2.265 -11.022 -5.085 1.00 82.38 99 PHE A O 1
ATOM 802 N N . VAL A 1 100 ? 1.793 -11.978 -7.060 1.00 85.06 100 VAL A N 1
ATOM 803 C CA . VAL A 1 100 ? 0.751 -12.873 -6.529 1.00 85.06 100 VAL A CA 1
ATOM 804 C C . VAL A 1 100 ? 1.321 -13.835 -5.485 1.00 85.06 100 VAL A C 1
ATOM 806 O O . VAL A 1 100 ? 0.687 -14.053 -4.455 1.00 85.06 100 VAL A O 1
ATOM 809 N N . ALA A 1 101 ? 2.516 -14.388 -5.713 1.00 86.12 101 ALA A N 1
ATOM 810 C CA . ALA A 1 101 ? 3.179 -15.269 -4.754 1.00 86.12 101 ALA A CA 1
ATOM 811 C C . ALA A 1 101 ? 3.470 -14.551 -3.426 1.00 86.12 101 ALA A C 1
ATOM 813 O O . ALA A 1 101 ? 3.165 -15.087 -2.360 1.00 86.12 101 ALA A O 1
ATOM 814 N N . ILE A 1 102 ? 3.980 -13.317 -3.491 1.00 87.25 102 ILE A N 1
ATOM 815 C CA . ILE A 1 102 ? 4.219 -12.487 -2.307 1.00 87.25 102 ILE A CA 1
ATOM 816 C C . ILE A 1 102 ? 2.924 -12.153 -1.584 1.00 87.25 102 ILE A C 1
ATOM 818 O O . ILE A 1 102 ? 2.850 -12.342 -0.374 1.00 87.25 102 ILE A O 1
ATOM 822 N N . ALA A 1 103 ? 1.896 -11.697 -2.302 1.00 89.62 103 ALA A N 1
ATOM 823 C CA . ALA A 1 103 ? 0.614 -11.380 -1.689 1.00 89.62 103 ALA A CA 1
ATOM 824 C C . ALA A 1 103 ? 0.035 -12.618 -0.987 1.00 89.62 103 ALA A C 1
ATOM 826 O O . ALA A 1 103 ? -0.335 -12.556 0.180 1.00 89.62 103 ALA A O 1
ATOM 827 N N . ASN A 1 104 ? 0.033 -13.779 -1.641 1.00 89.81 104 ASN A N 1
ATOM 828 C CA . ASN A 1 104 ? -0.465 -15.006 -1.023 1.00 89.81 104 ASN A CA 1
ATOM 829 C C . ASN A 1 104 ? 0.310 -15.383 0.247 1.00 89.81 104 ASN A C 1
ATOM 831 O O . ASN A 1 104 ? -0.323 -15.717 1.244 1.00 89.81 104 ASN A O 1
ATOM 835 N N . SER A 1 105 ? 1.643 -15.281 0.228 1.00 89.19 105 SER A N 1
ATOM 836 C CA . SER A 1 105 ? 2.481 -15.551 1.403 1.00 89.19 105 SER A CA 1
ATOM 837 C C . SER A 1 105 ? 2.230 -14.549 2.534 1.00 89.19 105 SER A C 1
ATOM 839 O O . SER A 1 105 ? 2.084 -14.948 3.685 1.00 89.19 105 SER A O 1
ATOM 841 N N . LEU A 1 106 ? 2.096 -13.260 2.216 1.00 92.44 106 LEU A N 1
ATOM 842 C CA . LEU A 1 106 ? 1.863 -12.203 3.202 1.00 92.44 106 LEU A CA 1
ATOM 843 C C . LEU A 1 106 ? 0.538 -12.379 3.963 1.00 92.44 106 LEU A C 1
ATOM 845 O O . LEU A 1 106 ? 0.439 -11.991 5.126 1.00 92.44 106 LEU A O 1
ATOM 849 N N . PHE A 1 107 ? -0.480 -12.959 3.319 1.00 93.75 107 PHE A N 1
ATOM 850 C CA . PHE A 1 107 ? -1.825 -13.137 3.881 1.00 93.75 107 PHE A CA 1
ATOM 851 C C . PHE A 1 107 ? -2.178 -14.597 4.206 1.00 93.75 107 PHE A C 1
ATOM 853 O O . PHE A 1 107 ? -3.365 -14.907 4.398 1.00 93.75 107 PHE A O 1
ATOM 860 N N . GLU A 1 108 ? -1.194 -15.495 4.257 1.00 92.50 108 GLU A N 1
ATOM 861 C CA . GLU A 1 108 ? -1.398 -16.927 4.514 1.00 92.50 108 GLU A CA 1
ATOM 862 C C . GLU A 1 108 ? -2.069 -17.171 5.877 1.00 92.50 108 GLU A C 1
ATOM 864 O O . GLU A 1 108 ? -3.052 -17.902 5.983 1.00 92.50 108 GLU A O 1
ATOM 869 N N . ASP A 1 109 ? -1.615 -16.459 6.901 1.00 92.62 109 ASP A N 1
ATOM 870 C CA . ASP A 1 109 ? -2.059 -16.528 8.297 1.00 92.62 109 ASP A CA 1
ATOM 871 C C . ASP A 1 109 ? -3.178 -15.528 8.648 1.00 92.62 109 ASP A C 1
ATOM 873 O O . ASP A 1 109 ? -3.672 -15.517 9.774 1.00 92.62 109 ASP A O 1
ATOM 877 N N . GLY A 1 110 ? -3.620 -14.687 7.706 1.00 93.19 110 GLY A N 1
ATOM 878 C CA . GLY A 1 110 ? -4.740 -13.767 7.929 1.00 93.19 110 GLY A CA 1
ATOM 879 C C . GLY A 1 110 ? -4.548 -12.367 7.357 1.00 93.19 110 GLY A C 1
ATOM 880 O O . GLY A 1 110 ? -3.458 -11.983 6.938 1.00 93.19 110 GLY A O 1
ATOM 881 N N . VAL A 1 111 ? -5.635 -11.591 7.361 1.00 94.81 111 VAL A N 1
ATOM 882 C CA . VAL A 1 111 ? -5.653 -10.190 6.916 1.00 94.81 111 VAL A CA 1
ATOM 883 C C . VAL A 1 111 ? -5.472 -9.266 8.114 1.00 94.81 111 VAL A C 1
ATOM 885 O O . VAL A 1 111 ? -6.142 -9.436 9.130 1.00 94.81 111 VAL A O 1
ATOM 888 N N . SER A 1 112 ? -4.590 -8.278 7.982 1.00 94.44 112 SER A N 1
ATOM 889 C CA . SER A 1 112 ? -4.443 -7.176 8.933 1.00 94.44 112 SER A CA 1
ATOM 890 C C . SER A 1 112 ? -4.166 -5.869 8.194 1.00 94.44 112 SER A C 1
ATOM 892 O O . SER A 1 112 ? -3.705 -5.877 7.050 1.00 94.44 112 SER A O 1
ATOM 894 N N . VAL A 1 113 ? -4.428 -4.742 8.857 1.00 93.75 113 VAL A N 1
ATOM 895 C CA . VAL A 1 113 ? -4.169 -3.400 8.307 1.00 93.75 113 VAL A CA 1
ATOM 896 C C . VAL A 1 113 ? -2.690 -3.223 7.983 1.00 93.75 113 VAL A C 1
ATOM 898 O O . VAL A 1 113 ? -2.363 -2.804 6.877 1.00 93.75 113 VAL A O 1
ATOM 901 N N . SER A 1 114 ? -1.801 -3.633 8.892 1.00 92.94 114 SER A N 1
ATOM 902 C CA . SER A 1 114 ? -0.353 -3.599 8.678 1.00 92.94 114 SER A CA 1
ATOM 903 C C . SER A 1 114 ? 0.054 -4.380 7.430 1.00 92.94 114 SER A C 1
ATOM 905 O O . SER A 1 114 ? 0.780 -3.848 6.604 1.00 92.94 114 SER A O 1
ATOM 907 N N . LYS A 1 115 ? -0.472 -5.595 7.216 1.00 95.12 115 LYS A N 1
ATOM 908 C CA . LYS A 1 115 ? -0.173 -6.389 6.009 1.00 95.12 115 LYS A CA 1
ATOM 909 C C . LYS A 1 115 ? -0.689 -5.739 4.728 1.00 95.12 115 LYS A C 1
ATOM 911 O O . LYS A 1 115 ? -0.024 -5.799 3.699 1.00 95.12 115 LYS A O 1
ATOM 916 N N . LEU A 1 116 ? -1.861 -5.106 4.777 1.00 95.56 116 LEU A N 1
ATOM 917 C CA . LEU A 1 116 ? -2.400 -4.366 3.634 1.00 95.56 116 LEU A CA 1
ATOM 918 C C . LEU A 1 116 ? -1.523 -3.157 3.293 1.00 95.56 116 LEU A C 1
ATOM 920 O O . LEU A 1 116 ? -1.209 -2.957 2.123 1.00 95.56 116 LEU A O 1
ATOM 924 N N . ILE A 1 117 ? -1.070 -2.409 4.300 1.00 95.44 117 ILE A N 1
ATOM 925 C CA . ILE A 1 117 ? -0.139 -1.289 4.117 1.00 95.44 117 ILE A CA 1
ATOM 926 C C . ILE A 1 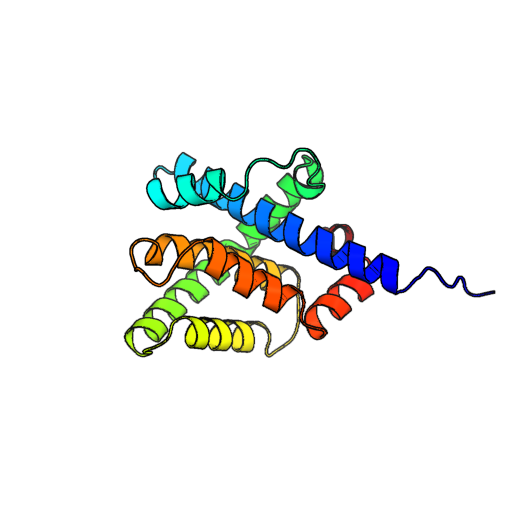117 ? 1.210 -1.787 3.588 1.00 95.44 117 ILE A C 1
ATOM 928 O O . ILE A 1 117 ? 1.693 -1.245 2.597 1.00 95.44 117 ILE A O 1
ATOM 932 N N . ILE A 1 118 ? 1.766 -2.865 4.155 1.00 95.88 118 ILE A N 1
ATOM 933 C CA . ILE A 1 118 ? 2.999 -3.505 3.670 1.00 95.88 118 ILE A CA 1
ATOM 934 C C . ILE A 1 118 ? 2.876 -3.848 2.182 1.00 95.88 118 ILE A C 1
ATOM 936 O O . ILE A 1 118 ? 3.772 -3.516 1.410 1.00 95.88 118 ILE A O 1
ATOM 940 N N . LEU A 1 119 ? 1.767 -4.464 1.750 1.00 95.69 119 LEU A N 1
ATOM 941 C CA . LEU A 1 119 ? 1.557 -4.802 0.338 1.00 95.69 119 LEU A CA 1
ATOM 942 C C . LEU A 1 119 ? 1.514 -3.554 -0.560 1.00 95.69 119 LEU A C 1
ATOM 944 O O . LEU A 1 119 ? 2.063 -3.567 -1.663 1.00 95.69 119 LEU A O 1
ATOM 948 N N . ILE A 1 120 ? 0.851 -2.487 -0.108 1.00 96.38 120 ILE A N 1
ATOM 949 C CA . ILE A 1 120 ? 0.733 -1.237 -0.866 1.00 96.38 120 ILE A CA 1
ATOM 950 C C . ILE A 1 120 ? 2.112 -0.588 -1.035 1.00 96.38 120 ILE A C 1
ATOM 952 O O . ILE A 1 120 ? 2.509 -0.305 -2.167 1.00 96.38 120 ILE A O 1
ATOM 956 N N . VAL A 1 121 ? 2.871 -0.421 0.053 1.00 96.06 121 VAL A N 1
ATOM 957 C CA . VAL A 1 121 ? 4.227 0.154 -0.004 1.00 96.06 121 VAL A CA 1
ATOM 958 C C . VAL A 1 121 ? 5.163 -0.736 -0.814 1.00 96.06 121 VAL A C 1
ATOM 960 O O . VAL A 1 121 ? 5.953 -0.243 -1.616 1.00 96.06 121 VAL A O 1
ATOM 963 N N . PHE A 1 122 ? 5.040 -2.058 -0.681 1.00 93.12 122 PHE A N 1
ATOM 964 C CA . PHE A 1 122 ? 5.770 -3.003 -1.517 1.00 93.12 122 PHE A CA 1
ATOM 965 C C . PHE A 1 122 ? 5.530 -2.746 -3.011 1.00 93.12 122 PHE A C 1
ATOM 967 O O . PHE A 1 122 ? 6.482 -2.727 -3.789 1.00 93.12 122 PHE A O 1
ATOM 974 N N . GLY A 1 123 ? 4.286 -2.491 -3.423 1.00 92.38 123 GLY A N 1
ATOM 975 C CA . GLY A 1 123 ? 3.987 -2.139 -4.809 1.00 92.38 123 GLY A CA 1
ATOM 976 C C . GLY A 1 123 ? 4.641 -0.827 -5.252 1.00 92.38 123 GLY A C 1
ATOM 977 O O . GLY A 1 123 ? 5.178 -0.771 -6.358 1.00 92.38 123 GLY A O 1
ATOM 978 N N . TYR A 1 124 ? 4.676 0.196 -4.390 1.00 94.25 124 TYR A N 1
ATOM 979 C CA . TYR A 1 124 ? 5.431 1.427 -4.656 1.00 94.25 124 TYR A CA 1
ATOM 980 C C . TYR A 1 124 ? 6.929 1.135 -4.846 1.00 94.25 124 TYR A C 1
ATOM 982 O O . TYR A 1 124 ? 7.493 1.468 -5.889 1.00 94.25 124 TYR A O 1
ATOM 990 N N . LYS A 1 125 ? 7.561 0.421 -3.903 1.00 91.38 125 LYS A N 1
ATOM 991 C CA . LYS A 1 125 ? 8.987 0.053 -3.979 1.00 91.38 125 LYS A CA 1
ATOM 992 C C . LYS A 1 125 ? 9.302 -0.835 -5.189 1.00 91.38 125 LYS A C 1
ATOM 994 O O . LYS A 1 125 ? 10.376 -0.741 -5.780 1.00 91.38 125 LYS A O 1
ATOM 999 N N . TRP A 1 126 ? 8.368 -1.689 -5.603 1.00 87.56 126 TRP A N 1
ATOM 1000 C CA . TRP A 1 126 ? 8.503 -2.468 -6.831 1.00 87.56 126 TRP A CA 1
ATOM 1001 C C . TRP A 1 126 ? 8.451 -1.570 -8.075 1.00 87.56 126 TRP A C 1
ATOM 1003 O O . TRP A 1 126 ? 9.283 -1.714 -8.976 1.00 87.56 126 TRP A O 1
ATOM 1013 N N . PHE A 1 127 ? 7.518 -0.615 -8.126 1.00 90.12 127 PHE A N 1
ATOM 1014 C CA . PHE A 1 127 ? 7.470 0.365 -9.206 1.00 90.12 127 PHE A CA 1
ATOM 1015 C C . PHE A 1 127 ? 8.782 1.149 -9.304 1.00 90.12 127 PHE A C 1
ATOM 1017 O O . PHE A 1 127 ? 9.390 1.148 -10.375 1.00 90.12 127 PHE A O 1
ATOM 1024 N N . THR A 1 128 ? 9.264 1.745 -8.210 1.00 90.38 128 THR A N 1
ATOM 1025 C CA . THR A 1 128 ? 10.489 2.563 -8.232 1.00 90.38 128 THR A CA 1
ATOM 1026 C C . THR A 1 128 ? 11.699 1.777 -8.733 1.00 90.38 128 THR A C 1
ATOM 1028 O O . THR A 1 128 ? 12.449 2.284 -9.568 1.00 90.38 128 THR A O 1
ATOM 1031 N N . LYS A 1 129 ? 11.841 0.504 -8.346 1.00 84.44 129 LYS A N 1
ATOM 1032 C CA . LYS A 1 129 ? 12.926 -0.370 -8.824 1.00 84.44 129 LYS A CA 1
ATOM 1033 C C . LYS A 1 129 ? 12.810 -0.758 -10.300 1.00 84.44 129 LYS A C 1
ATOM 1035 O O . LYS A 1 129 ? 13.823 -0.873 -10.987 1.00 84.44 129 LYS A O 1
ATOM 1040 N N . CYS A 1 130 ? 11.597 -0.963 -10.810 1.00 81.19 130 CYS A N 1
ATOM 1041 C CA . CYS A 1 130 ? 11.380 -1.542 -12.140 1.00 81.19 130 CYS A CA 1
ATOM 1042 C C . CYS A 1 130 ? 10.807 -0.564 -13.186 1.00 81.19 130 CYS A C 1
ATOM 1044 O O . CYS A 1 130 ? 10.557 -0.992 -14.314 1.00 81.19 130 CYS A O 1
ATOM 1046 N N . HIS A 1 131 ? 10.624 0.723 -12.869 1.00 81.00 131 HIS A N 1
ATOM 1047 C CA . HIS A 1 131 ? 9.955 1.710 -13.739 1.00 81.00 131 HIS A CA 1
ATOM 1048 C C . HIS A 1 131 ? 10.594 1.880 -15.130 1.00 81.00 131 HIS A C 1
ATOM 1050 O O . HIS A 1 131 ? 9.907 2.224 -16.086 1.00 81.00 131 HIS A O 1
ATOM 1056 N N . ARG A 1 132 ? 11.900 1.609 -15.273 1.00 78.00 132 ARG A N 1
ATOM 1057 C CA . ARG A 1 132 ? 12.613 1.682 -16.565 1.00 78.00 132 ARG A CA 1
ATOM 1058 C C . ARG A 1 132 ? 12.388 0.472 -17.470 1.00 78.00 132 ARG A C 1
ATOM 1060 O O . ARG A 1 132 ? 12.843 0.463 -18.612 1.00 78.00 132 ARG A O 1
ATOM 1067 N N . SER A 1 133 ? 11.714 -0.565 -16.980 1.00 72.25 133 SER A N 1
ATOM 1068 C CA . SER A 1 133 ? 11.325 -1.708 -17.802 1.00 72.25 133 SER A CA 1
ATOM 1069 C C . SER A 1 133 ? 10.016 -1.409 -18.540 1.00 72.25 133 SER A C 1
ATOM 1071 O O . SER A 1 133 ? 9.059 -0.910 -17.954 1.00 72.25 133 SER A O 1
ATOM 1073 N N . ILE A 1 134 ? 9.948 -1.762 -19.830 1.00 53.28 134 ILE A N 1
ATOM 1074 C CA . ILE A 1 134 ? 8.775 -1.537 -20.707 1.00 53.28 134 ILE A CA 1
ATOM 1075 C C . ILE A 1 134 ? 7.475 -2.130 -20.122 1.00 53.28 134 ILE A C 1
ATOM 1077 O O . ILE A 1 134 ? 6.380 -1.681 -20.454 1.00 53.28 134 ILE A O 1
ATOM 1081 N N . ALA A 1 135 ? 7.585 -3.127 -19.240 1.00 60.50 135 ALA A N 1
ATOM 1082 C CA . ALA A 1 135 ? 6.456 -3.844 -18.657 1.00 60.50 135 ALA A CA 1
ATOM 1083 C C . ALA A 1 135 ? 5.890 -3.226 -17.362 1.00 60.50 135 ALA A C 1
ATOM 1085 O O . ALA A 1 135 ? 4.847 -3.693 -16.906 1.00 60.50 135 ALA A O 1
ATOM 1086 N N . ASN A 1 136 ? 6.535 -2.217 -16.757 1.00 67.69 136 ASN A N 1
ATOM 1087 C CA . ASN A 1 136 ? 6.194 -1.769 -15.401 1.00 67.69 136 ASN A CA 1
ATOM 1088 C C . ASN A 1 136 ? 5.806 -0.285 -15.334 1.00 67.69 136 ASN A C 1
ATOM 1090 O O . ASN A 1 136 ? 6.553 0.557 -14.837 1.00 67.69 136 ASN A O 1
ATOM 1094 N N . SER A 1 137 ? 4.606 0.039 -15.825 1.00 83.50 137 SER A N 1
ATOM 1095 C CA . SER A 1 137 ? 4.012 1.362 -15.615 1.00 83.50 137 SER A CA 1
ATOM 1096 C C . SER A 1 137 ? 3.333 1.450 -14.247 1.00 83.50 137 SER A C 1
ATOM 1098 O O . SER A 1 137 ? 2.767 0.473 -13.749 1.00 83.50 137 SER A O 1
ATOM 1100 N N . ILE A 1 138 ? 3.320 2.650 -13.663 1.00 88.31 138 ILE A N 1
ATOM 1101 C CA . ILE A 1 138 ? 2.622 2.924 -12.400 1.00 88.31 138 ILE A CA 1
ATOM 1102 C C . ILE A 1 138 ? 1.146 2.498 -12.455 1.00 88.31 138 ILE A C 1
ATOM 1104 O O . ILE A 1 138 ? 0.623 1.909 -11.511 1.00 88.31 138 ILE A O 1
ATOM 1108 N N . SER A 1 139 ? 0.488 2.688 -13.602 1.00 88.00 139 SER A N 1
ATOM 1109 C CA . SER A 1 139 ? -0.905 2.289 -13.810 1.00 88.00 139 SER A CA 1
ATOM 1110 C C . SER A 1 139 ? -1.114 0.775 -13.705 1.00 88.00 139 SER A C 1
ATOM 1112 O O . SER A 1 139 ? -2.154 0.341 -13.214 1.00 88.00 139 SER A O 1
ATOM 1114 N N . ILE A 1 140 ? -0.147 -0.037 -14.148 1.00 87.38 140 ILE A N 1
ATOM 1115 C CA . ILE A 1 140 ? -0.215 -1.501 -14.027 1.00 87.38 140 ILE A CA 1
ATOM 1116 C C . ILE A 1 140 ? -0.097 -1.910 -12.556 1.00 87.38 140 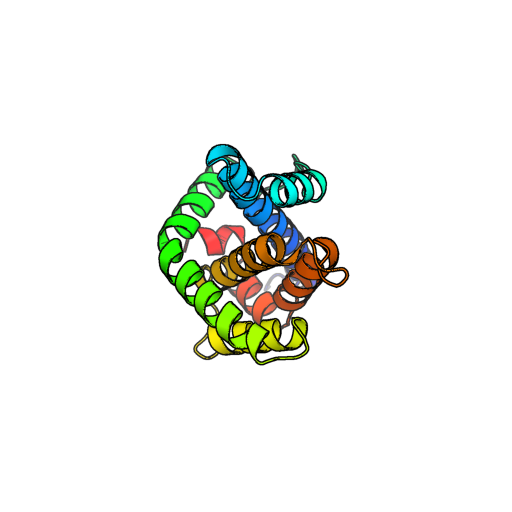ILE A C 1
ATOM 1118 O O . ILE A 1 140 ? -0.921 -2.686 -12.073 1.00 87.38 140 ILE A O 1
ATOM 1122 N N . VAL A 1 141 ? 0.869 -1.340 -11.831 1.00 89.88 141 VAL A N 1
ATOM 1123 C CA . VAL A 1 141 ? 1.079 -1.619 -10.402 1.00 89.88 141 VAL A CA 1
ATOM 1124 C C . VAL A 1 141 ? -0.154 -1.237 -9.583 1.00 89.88 141 VAL A C 1
ATOM 1126 O O . VAL A 1 141 ? -0.689 -2.066 -8.844 1.00 89.88 141 VAL A O 1
ATOM 1129 N N . MET A 1 142 ? -0.674 -0.021 -9.773 1.00 91.19 142 MET A N 1
ATOM 1130 C CA . MET A 1 142 ? -1.889 0.432 -9.092 1.00 91.19 142 MET A CA 1
ATOM 1131 C C . MET A 1 142 ? -3.095 -0.445 -9.436 1.00 91.19 142 MET A C 1
ATOM 1133 O O . MET A 1 142 ? -3.891 -0.757 -8.555 1.00 91.19 142 MET A O 1
ATOM 1137 N N . LYS A 1 143 ? -3.221 -0.908 -10.688 1.00 89.81 143 LYS A N 1
ATOM 1138 C CA . LYS A 1 143 ? -4.296 -1.825 -11.088 1.00 89.81 143 LYS A CA 1
ATOM 1139 C C . LYS A 1 143 ? -4.199 -3.173 -10.375 1.00 89.81 143 LYS A C 1
ATOM 1141 O O . LYS A 1 143 ? -5.237 -3.710 -9.984 1.00 89.81 143 LYS A O 1
ATOM 1146 N N . PHE A 1 144 ? -3.001 -3.730 -10.203 1.00 89.38 144 PHE A N 1
ATOM 1147 C CA . PHE A 1 144 ? -2.817 -4.987 -9.469 1.00 89.38 144 PHE A CA 1
ATOM 1148 C C . PHE A 1 144 ? -3.159 -4.836 -7.990 1.00 89.38 144 PHE A C 1
ATOM 1150 O O . PHE A 1 144 ? -3.935 -5.638 -7.470 1.00 89.38 144 PHE A O 1
ATOM 1157 N N . LEU A 1 145 ? -2.661 -3.779 -7.346 1.00 94.00 145 LEU A N 1
ATOM 1158 C CA . LEU A 1 145 ? -2.983 -3.475 -5.952 1.00 94.00 145 LEU A CA 1
ATOM 1159 C C . LEU A 1 145 ? -4.481 -3.249 -5.763 1.00 94.00 145 LEU A C 1
ATOM 1161 O O . LEU A 1 145 ? -5.092 -3.888 -4.914 1.00 94.00 145 LEU A O 1
ATOM 1165 N N . TYR A 1 146 ? -5.094 -2.411 -6.600 1.00 93.06 146 TYR A N 1
ATOM 1166 C CA . TYR A 1 146 ? -6.528 -2.158 -6.543 1.00 93.06 146 TYR A CA 1
ATOM 1167 C C . TYR A 1 146 ? -7.325 -3.453 -6.722 1.00 93.06 146 TYR A C 1
ATOM 1169 O O . TYR A 1 146 ? -8.162 -3.773 -5.887 1.00 93.06 146 TYR A O 1
ATOM 1177 N N . SER A 1 147 ? -7.007 -4.264 -7.736 1.00 92.12 147 SER A N 1
ATOM 1178 C CA . SER A 1 147 ? -7.690 -5.548 -7.961 1.00 92.12 147 SER A CA 1
ATOM 1179 C C . SER A 1 147 ? -7.573 -6.491 -6.758 1.00 92.12 147 SER A C 1
ATOM 1181 O O . SER A 1 147 ? -8.535 -7.181 -6.428 1.00 92.12 147 SER A O 1
ATOM 1183 N N . PHE A 1 148 ? -6.422 -6.505 -6.077 1.00 92.50 148 PHE A N 1
ATOM 1184 C CA . PHE A 1 148 ? -6.230 -7.287 -4.857 1.00 92.50 148 PHE A CA 1
ATOM 1185 C C . PHE A 1 148 ? -7.086 -6.764 -3.693 1.00 92.50 148 PHE A C 1
ATOM 1187 O O . PHE A 1 148 ? -7.776 -7.549 -3.034 1.00 92.50 148 PHE A O 1
ATOM 1194 N N . LEU A 1 149 ? -7.099 -5.445 -3.470 1.00 92.69 149 LEU A N 1
ATOM 1195 C CA . LEU A 1 149 ? -7.932 -4.801 -2.448 1.00 92.69 149 LEU A CA 1
ATOM 1196 C C . LEU A 1 149 ? -9.431 -5.025 -2.704 1.00 92.69 149 LEU A C 1
ATOM 1198 O O . LEU A 1 149 ? -10.212 -5.099 -1.758 1.00 92.69 149 LEU A O 1
ATOM 1202 N N . MET A 1 150 ? -9.831 -5.181 -3.970 1.00 93.38 150 MET A N 1
ATOM 1203 C CA . MET A 1 150 ? -11.212 -5.472 -4.374 1.00 93.38 150 MET A CA 1
ATOM 1204 C C . MET A 1 150 ? -11.594 -6.956 -4.264 1.00 93.38 150 MET A C 1
ATOM 1206 O O . MET A 1 150 ? -12.740 -7.317 -4.547 1.00 93.38 150 MET A O 1
ATOM 1210 N N . SER A 1 151 ? -10.676 -7.838 -3.859 1.00 92.25 151 SER A N 1
ATOM 1211 C CA . SER A 1 151 ? -11.010 -9.245 -3.629 1.00 92.25 151 SER A CA 1
ATOM 1212 C C . SER A 1 151 ? -12.016 -9.396 -2.484 1.00 92.25 151 SER A C 1
ATOM 1214 O O . SER A 1 151 ? -12.011 -8.632 -1.516 1.00 92.25 151 SER A O 1
ATOM 1216 N N . ASP A 1 152 ? -12.886 -10.405 -2.566 1.00 90.25 152 ASP A N 1
ATOM 1217 C CA . ASP A 1 152 ? -13.975 -10.582 -1.594 1.00 90.25 152 ASP A CA 1
ATOM 1218 C C . ASP A 1 152 ? -13.467 -10.755 -0.160 1.00 90.25 152 ASP A C 1
ATOM 1220 O O . ASP A 1 152 ? -14.092 -10.260 0.779 1.00 90.25 152 ASP A O 1
ATOM 1224 N N . ARG A 1 153 ? -12.292 -11.378 0.011 1.00 91.56 153 ARG A N 1
ATOM 1225 C CA . ARG A 1 153 ? -11.629 -11.521 1.314 1.00 91.56 153 ARG A CA 1
ATOM 1226 C C . ARG A 1 153 ? -11.295 -10.158 1.926 1.00 91.56 153 ARG A C 1
ATOM 1228 O O . ARG A 1 153 ? -11.584 -9.944 3.102 1.00 91.56 153 ARG A O 1
ATOM 1235 N N . ILE A 1 154 ? -10.710 -9.245 1.147 1.00 92.31 154 ILE A N 1
ATOM 1236 C CA . ILE A 1 154 ? -10.293 -7.927 1.642 1.00 92.31 154 ILE A CA 1
ATOM 1237 C C . ILE A 1 154 ? -11.496 -6.999 1.813 1.00 92.31 154 ILE A C 1
ATOM 1239 O O . ILE A 1 154 ? -11.639 -6.404 2.879 1.00 92.31 154 ILE A O 1
ATOM 1243 N N . LYS A 1 155 ? -12.415 -6.942 0.841 1.00 92.12 155 LYS A N 1
ATOM 1244 C CA . LYS A 1 155 ? -13.653 -6.153 0.975 1.00 92.12 155 LYS A CA 1
ATOM 1245 C C . LYS A 1 155 ? -14.441 -6.554 2.218 1.00 92.12 155 LYS A C 1
ATOM 1247 O O . LYS A 1 155 ? -14.831 -5.689 2.997 1.00 92.12 155 LYS A O 1
ATOM 1252 N N . SER A 1 156 ? -14.625 -7.858 2.442 1.00 91.19 156 SER A N 1
ATOM 1253 C CA . SER A 1 156 ? -15.329 -8.355 3.630 1.00 91.19 156 SER A CA 1
ATOM 1254 C C . SER A 1 156 ? -14.605 -7.955 4.911 1.00 91.19 156 SER A C 1
ATOM 1256 O O . SER A 1 156 ? -15.246 -7.475 5.838 1.00 91.19 156 SER A O 1
ATOM 1258 N N . PHE A 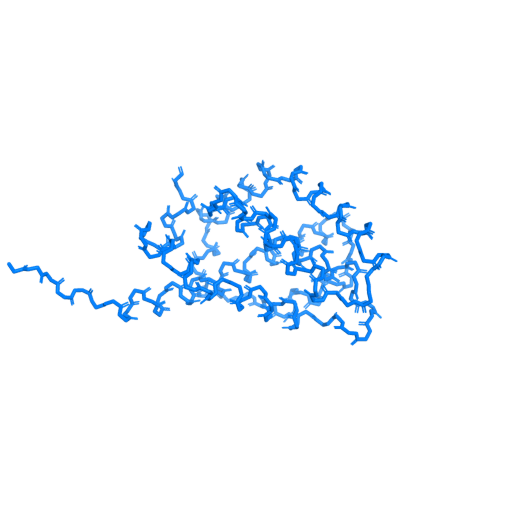1 157 ? -13.274 -8.090 4.960 1.00 93.44 157 PHE A N 1
ATOM 1259 C CA . PHE A 1 157 ? -12.479 -7.646 6.106 1.00 93.44 157 PHE A CA 1
ATOM 1260 C C . PHE A 1 157 ? -12.696 -6.155 6.406 1.00 93.44 157 PHE A C 1
ATOM 1262 O O . PHE A 1 157 ? -12.992 -5.805 7.546 1.00 93.44 157 PHE A O 1
ATOM 1269 N N . VAL A 1 158 ? -12.630 -5.288 5.392 1.00 91.94 158 VAL A N 1
ATOM 1270 C CA . VAL A 1 158 ? -12.829 -3.837 5.546 1.00 91.94 158 VAL A CA 1
ATOM 1271 C C . VAL A 1 158 ? -14.241 -3.506 6.028 1.00 91.94 158 VAL A C 1
ATOM 1273 O O . VAL A 1 158 ? -14.406 -2.749 6.985 1.00 91.94 158 VAL A O 1
ATOM 1276 N N . ILE A 1 159 ? -15.262 -4.104 5.412 1.00 90.31 159 ILE A N 1
ATOM 1277 C CA . ILE A 1 159 ? -16.668 -3.869 5.765 1.00 90.31 159 ILE A CA 1
ATOM 1278 C C . ILE A 1 159 ? -16.955 -4.334 7.196 1.00 90.31 159 ILE A C 1
ATOM 1280 O O . ILE A 1 159 ? -17.561 -3.592 7.969 1.00 90.31 159 ILE A O 1
ATOM 1284 N N . LEU A 1 160 ? -16.474 -5.521 7.583 1.00 91.38 160 LEU A N 1
ATOM 1285 C CA . LEU A 1 160 ? -16.679 -6.080 8.925 1.00 91.38 160 LEU A CA 1
ATOM 1286 C C . LEU A 1 160 ? -16.079 -5.208 10.034 1.00 91.38 160 LEU A C 1
ATOM 1288 O O . LEU A 1 160 ? -16.616 -5.172 11.139 1.00 91.38 160 LEU A O 1
ATOM 1292 N N . HIS A 1 161 ? -15.005 -4.475 9.740 1.00 91.00 161 HIS A N 1
ATOM 1293 C CA . HIS A 1 161 ? -14.370 -3.558 10.689 1.00 91.00 161 HIS A CA 1
ATOM 1294 C C . HIS A 1 161 ? -14.871 -2.107 10.558 1.00 91.00 161 HIS A C 1
ATOM 1296 O O . HIS A 1 161 ? -14.399 -1.215 11.265 1.00 91.00 161 HIS A O 1
ATOM 1302 N N . GLY A 1 162 ? -15.881 -1.870 9.715 1.00 89.00 162 GLY A N 1
ATOM 1303 C CA . GLY A 1 162 ? -16.566 -0.585 9.590 1.00 89.00 162 GLY A CA 1
ATOM 1304 C C . GLY A 1 162 ? -15.841 0.447 8.725 1.00 89.00 162 GLY A C 1
ATOM 1305 O O . GLY A 1 162 ? -16.009 1.644 8.966 1.00 89.00 162 GLY A O 1
ATOM 1306 N N . GLY A 1 163 ? -15.060 -0.005 7.742 1.00 90.62 163 GLY A N 1
ATOM 1307 C CA . GLY A 1 163 ? -14.369 0.842 6.770 1.00 90.62 163 GLY A CA 1
ATOM 1308 C C . GLY A 1 163 ? -12.900 1.097 7.103 1.00 90.62 163 GLY A C 1
ATOM 1309 O O . GLY A 1 163 ? -12.420 0.817 8.206 1.00 90.62 163 GLY A O 1
ATOM 1310 N N . TRP A 1 164 ? -12.174 1.664 6.139 1.00 92.56 164 TRP A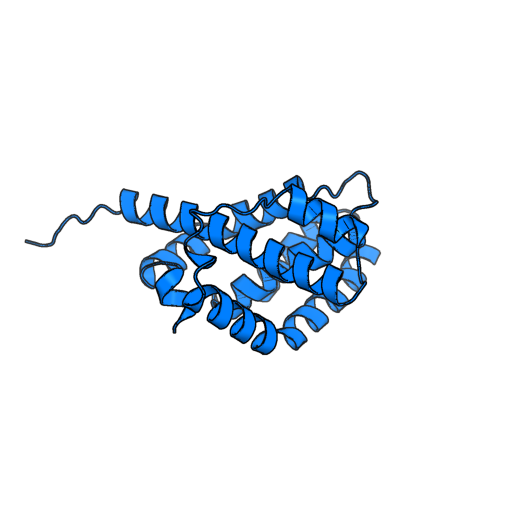 N 1
ATOM 1311 C CA . TRP A 1 164 ? -10.733 1.893 6.259 1.00 92.56 164 TRP A CA 1
ATOM 1312 C C . TRP A 1 164 ? -10.403 2.914 7.335 1.00 92.56 164 TRP A C 1
ATOM 1314 O O . TRP A 1 164 ? -9.471 2.717 8.110 1.00 92.56 164 TRP A O 1
ATOM 1324 N N . LYS A 1 165 ? -11.214 3.968 7.443 1.00 91.00 165 LYS A N 1
ATOM 1325 C CA . LYS A 1 165 ? -11.037 4.995 8.472 1.00 91.00 165 LYS A CA 1
ATOM 1326 C C . LYS A 1 165 ? -10.987 4.411 9.876 1.00 91.00 165 LYS A C 1
ATOM 1328 O O . LYS A 1 165 ? -10.113 4.776 10.645 1.00 91.00 165 LYS A O 1
ATOM 1333 N N . LYS A 1 166 ? -11.891 3.484 10.206 1.00 90.50 166 LYS A N 1
ATOM 1334 C CA . LYS A 1 166 ? -11.901 2.835 11.525 1.00 90.50 166 LYS A CA 1
ATOM 1335 C C . LYS A 1 166 ? -10.747 1.860 11.689 1.00 90.50 166 LYS A C 1
ATOM 1337 O O . LYS A 1 166 ? -10.122 1.854 12.743 1.00 90.50 166 LYS A O 1
ATOM 1342 N N . LEU A 1 167 ? -10.462 1.070 10.655 1.00 91.69 167 LEU A N 1
ATOM 1343 C CA . LEU A 1 167 ? -9.358 0.111 10.648 1.00 91.69 167 LEU A CA 1
ATOM 1344 C C . LEU A 1 167 ? -8.012 0.764 10.965 1.00 91.69 167 LEU A C 1
ATOM 1346 O O . LEU A 1 167 ? -7.227 0.198 11.716 1.00 91.69 167 LEU A O 1
ATOM 1350 N N . LEU A 1 168 ? -7.762 1.967 10.443 1.00 92.31 168 LEU A N 1
ATOM 1351 C CA . LEU A 1 168 ? -6.516 2.680 10.711 1.00 92.31 168 LEU A CA 1
ATOM 1352 C C . LEU A 1 168 ? -6.324 3.015 12.197 1.00 92.31 168 LEU A C 1
ATOM 1354 O O . LEU A 1 168 ? -5.186 3.200 12.602 1.00 92.31 168 LEU A O 1
ATOM 1358 N N . PHE A 1 169 ? -7.371 3.058 13.026 1.00 89.50 169 PHE A N 1
ATOM 1359 C CA . PHE A 1 169 ? -7.282 3.401 14.457 1.00 89.50 169 PHE A CA 1
ATOM 1360 C C . PHE A 1 169 ? -7.494 2.226 15.419 1.00 89.50 169 PHE A C 1
ATOM 1362 O O . PHE A 1 169 ? -7.585 2.449 16.627 1.00 89.50 169 PHE A O 1
ATOM 1369 N N . GLN A 1 170 ? -7.572 0.998 14.905 1.00 79.62 170 GLN A N 1
ATOM 1370 C CA . GLN A 1 170 ? -7.532 -0.212 15.733 1.00 79.62 170 GLN A CA 1
ATOM 1371 C C . GLN A 1 170 ? -6.096 -0.528 16.165 1.00 79.62 170 GLN A C 1
ATOM 1373 O O . GLN A 1 170 ? -5.961 -1.133 17.249 1.00 79.62 170 GLN A O 1
#

Secondary structure (DSSP, 8-state):
------HHHHHHHHHHHHHHHHHHHHHHHHHHHHHTT-SHHHHHHHHHHS---TT-GGGSHHHHHHHHHHHHHTHHHHHHHHHHHHHHHTT-S-HHHHHHHHHHHHTTT---HHHHHHHHHHHHHHHHHHTTSTT--HHHHHHHHHHHHTSHHHHHHHHHTT-HHHHTT-

Foldseek 3Di:
DDDCPDPVVLLVQQLVLLLLVLLLLLLVVLVVCVVVVHLVVLSVLSCVVSPDPVPSPCPPPVNVVLLVVLCVVCVVVLVVLLVVLVVVVVVDPDSLVSLVVSLCVLAVPHDAPSSLSSSSVNLSVVCSVCVPPPPRDPVVSSVSSSVVCSDPRNSVVQSVQPHPVSRSVD

Sequence (170 aa):
MASKYNDNDNIHFAEAESNYLLQEIFHIEAENDISQNNNLEPAEIVLSATAINTNNPFNSSEYADRLKKILSDVEKEIDELVNNFEKMTETHQNAYNSFVAIANSLFEDGVSVSKLIILIVFGYKWFTKCHRSIANSISIVMKFLYSFLMSDRIKSFVILHGGWKKLLFQ

InterPro domains:
  IPR002475 Bcl2-like [PS50062] (67-166)
  IPR026298 Bcl-2 family [PTHR11256] (37-167)
  IPR036834 Bcl-2-like superfamily [G3DSA:1.10.437.10] (14-168)
  IPR036834 Bcl-2-like superfamily [SSF56854] (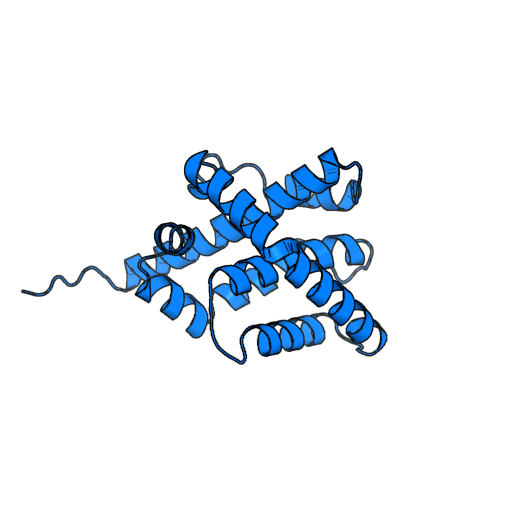53-167)
  IPR046371 Bcl-2, Bcl-2 homology region 1-3 [PF00452] (67-164)
  IPR046371 Bcl-2, Bcl-2 homology region 1-3 [SM00337] (71-164)

Radius of gyration: 16.18 Å; chains: 1; bounding box: 54×34×36 Å

Organism: Schmidtea mediterranea (NCBI:txid79327)